Protein AF-X1QUZ5-F1 (afdb_monomer_lite)

Secondary structure (DSSP, 8-state):
--------SEEEE---EEEEEEETTEEEEEEESHHHHHHHHHHHTT--EEEE----

Organism: NCBI:txid412755

Structure (mmCIF, N/CA/C/O backbone):
data_AF-X1QUZ5-F1
#
_entry.id   AF-X1QUZ5-F1
#
loop_
_atom_site.group_PDB
_atom_site.id
_atom_site.type_symbol
_atom_site.label_atom_id
_atom_site.label_alt_id
_atom_site.label_comp_id
_atom_site.label_asym_id
_atom_site.label_entity_id
_atom_site.label_seq_id
_atom_site.pdbx_PDB_ins_code
_atom_site.Cartn_x
_atom_site.Cartn_y
_atom_site.Cartn_z
_atom_site.occupancy
_atom_site.B_iso_or_equiv
_atom_site.auth_seq_id
_atom_site.auth_comp_id
_atom_site.auth_asym_id
_atom_site.auth_atom_id
_atom_site.pdbx_PDB_model_num
ATOM 1 N N . MET A 1 1 ? -7.466 13.369 30.353 1.00 50.22 1 MET A N 1
ATOM 2 C CA . MET A 1 1 ? -6.831 13.015 29.063 1.00 50.22 1 MET A CA 1
ATOM 3 C C . MET A 1 1 ? -7.818 12.172 28.283 1.00 50.22 1 MET A C 1
ATOM 5 O O . MET A 1 1 ? -8.241 11.150 28.801 1.00 50.22 1 MET A O 1
ATOM 9 N N . ALA A 1 2 ? -8.267 12.626 27.113 1.00 55.22 2 ALA A N 1
ATOM 10 C CA . ALA A 1 2 ? -9.178 11.829 26.296 1.00 55.22 2 ALA A CA 1
ATOM 11 C C . ALA A 1 2 ? -8.429 10.605 25.747 1.00 55.22 2 ALA A C 1
ATOM 13 O O . ALA A 1 2 ? -7.372 10.755 25.132 1.00 55.22 2 ALA A O 1
ATOM 14 N N . ASN A 1 3 ? -8.967 9.407 25.983 1.00 63.28 3 ASN A N 1
ATOM 15 C CA . ASN A 1 3 ? -8.487 8.174 25.368 1.00 63.28 3 ASN A CA 1
ATOM 16 C C . ASN A 1 3 ? -8.712 8.269 23.855 1.00 63.28 3 ASN A C 1
ATOM 18 O O . ASN A 1 3 ? -9.820 8.060 23.369 1.00 63.28 3 ASN A O 1
ATOM 22 N N . ASN A 1 4 ? -7.666 8.616 23.108 1.00 73.50 4 ASN A N 1
ATOM 23 C CA . ASN A 1 4 ? -7.734 8.776 21.658 1.00 73.50 4 ASN A CA 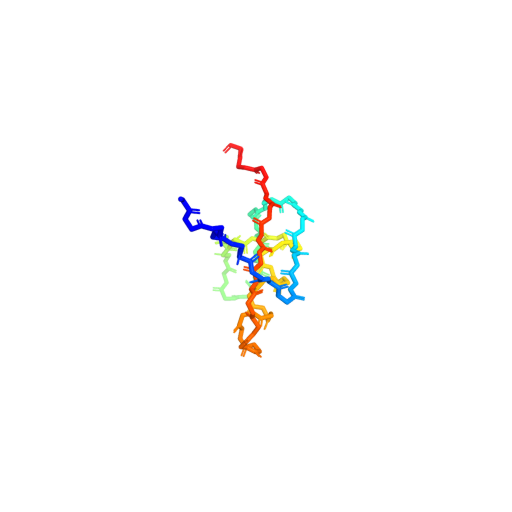1
ATOM 24 C C . ASN A 1 4 ? -7.573 7.413 20.966 1.00 73.50 4 ASN A C 1
ATOM 26 O O . ASN A 1 4 ? -6.610 7.172 20.233 1.00 73.50 4 ASN A O 1
ATOM 30 N N . ILE A 1 5 ? -8.484 6.484 21.272 1.00 80.81 5 ILE A N 1
ATOM 31 C CA . ILE A 1 5 ? -8.482 5.139 20.694 1.00 80.81 5 ILE A CA 1
ATOM 32 C C . ILE A 1 5 ? -8.808 5.275 19.208 1.00 80.81 5 ILE A C 1
ATOM 34 O O . ILE A 1 5 ? -9.932 5.590 18.816 1.00 80.81 5 ILE A O 1
ATOM 38 N N . LYS A 1 6 ? -7.804 5.046 18.361 1.00 81.19 6 LYS A N 1
ATOM 39 C CA . LYS A 1 6 ? -7.995 4.988 16.915 1.00 81.19 6 LYS A CA 1
ATOM 40 C C . LYS A 1 6 ? -8.445 3.580 16.531 1.00 81.19 6 LYS A C 1
ATOM 42 O O . LYS A 1 6 ? -7.650 2.651 16.567 1.00 81.19 6 LYS A O 1
ATOM 47 N N . PHE A 1 7 ? -9.708 3.447 16.134 1.00 91.06 7 PHE A N 1
ATOM 48 C CA . PHE A 1 7 ? -10.212 2.242 15.472 1.00 91.06 7 PHE A CA 1
ATOM 49 C C . PHE A 1 7 ? -9.741 2.194 14.021 1.00 91.06 7 PHE A C 1
ATOM 51 O O . PHE A 1 7 ? -9.729 3.235 13.364 1.00 91.06 7 PHE A O 1
ATOM 58 N N . TYR A 1 8 ? -9.367 1.013 13.545 1.00 95.75 8 TYR A N 1
ATOM 59 C CA . TYR A 1 8 ? -9.023 0.727 12.155 1.00 95.75 8 TYR A CA 1
ATOM 60 C C . TYR A 1 8 ? -9.751 -0.551 11.753 1.00 95.75 8 TYR A C 1
ATOM 62 O O . TYR A 1 8 ? -9.860 -1.466 12.568 1.00 95.75 8 TYR A O 1
ATOM 70 N N . ASP A 1 9 ? -10.223 -0.612 10.514 1.00 97.12 9 ASP A N 1
ATOM 71 C CA . ASP A 1 9 ? -10.938 -1.777 9.986 1.00 97.12 9 ASP A CA 1
ATOM 72 C C . ASP A 1 9 ? -9.960 -2.886 9.576 1.00 97.12 9 ASP A C 1
ATOM 74 O O . ASP A 1 9 ? -10.289 -4.069 9.614 1.00 97.12 9 ASP A O 1
ATOM 78 N N . ILE A 1 10 ? -8.736 -2.506 9.191 1.00 96.19 10 ILE A N 1
ATOM 79 C CA . ILE A 1 10 ? -7.689 -3.436 8.768 1.00 96.19 10 ILE A CA 1
ATOM 80 C C . ILE A 1 10 ? -6.294 -2.854 9.005 1.00 96.19 10 ILE A C 1
ATOM 82 O O . ILE A 1 10 ? -6.072 -1.647 8.869 1.00 96.19 10 ILE A O 1
ATOM 86 N N . ALA A 1 11 ? -5.340 -3.728 9.329 1.00 95.88 11 ALA A N 1
ATOM 87 C CA . ALA A 1 11 ? -3.925 -3.398 9.406 1.00 95.88 11 ALA A CA 1
ATOM 88 C C . ALA A 1 11 ? -3.115 -4.252 8.421 1.00 95.88 11 ALA A C 1
ATOM 90 O O . ALA A 1 11 ? -3.219 -5.478 8.437 1.00 95.88 11 ALA A O 1
ATOM 91 N N . PHE A 1 12 ? -2.276 -3.613 7.603 1.00 96.81 12 PHE A N 1
ATOM 92 C CA . PHE A 1 12 ? -1.290 -4.303 6.773 1.00 96.81 12 PHE A CA 1
ATOM 93 C C . PHE A 1 12 ? 0.108 -4.147 7.362 1.00 96.81 12 PHE A C 1
ATOM 95 O O . PHE A 1 12 ? 0.573 -3.030 7.595 1.00 96.81 12 PHE A O 1
ATOM 102 N N . ILE A 1 13 ? 0.791 -5.272 7.563 1.00 96.44 13 ILE A N 1
ATOM 103 C CA . ILE A 1 13 ? 2.171 -5.320 8.046 1.00 96.44 13 ILE A CA 1
ATOM 104 C C . ILE A 1 13 ? 3.008 -5.988 6.967 1.00 96.44 13 ILE A C 1
ATOM 106 O O . ILE A 1 13 ? 2.689 -7.090 6.522 1.00 96.44 13 ILE A O 1
ATOM 110 N N . GLY A 1 14 ? 4.062 -5.320 6.517 1.00 94.00 14 GLY A N 1
ATOM 111 C CA . GLY 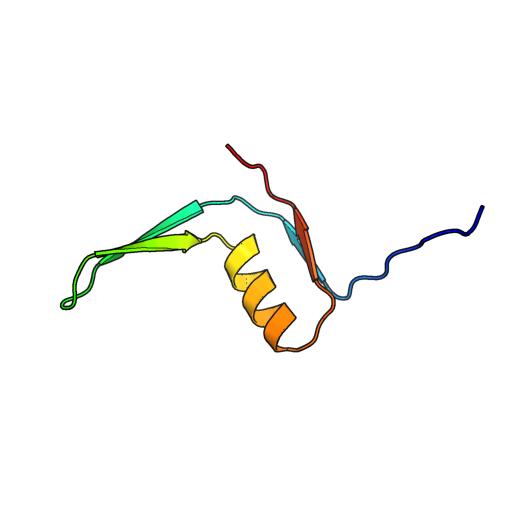A 1 14 ? 4.886 -5.868 5.453 1.00 94.00 14 GLY A CA 1
ATOM 112 C C . GLY A 1 14 ? 6.027 -4.959 5.047 1.00 94.00 14 GLY A C 1
ATOM 113 O O . GLY A 1 14 ? 6.209 -3.871 5.583 1.00 94.00 14 GLY A O 1
ATOM 114 N N . HIS A 1 15 ? 6.809 -5.439 4.089 1.00 94.56 15 HIS A N 1
ATOM 115 C CA . HIS A 1 15 ? 7.988 -4.742 3.601 1.00 94.56 15 HIS A CA 1
ATOM 116 C C . HIS A 1 15 ? 7.596 -3.671 2.589 1.00 94.56 15 HIS A C 1
ATOM 118 O O . HIS A 1 15 ? 6.757 -3.913 1.719 1.00 94.56 15 HIS A O 1
ATOM 124 N N . TYR A 1 16 ? 8.253 -2.516 2.678 1.00 94.44 16 TYR A N 1
ATOM 125 C CA . TYR A 1 16 ? 8.243 -1.533 1.610 1.00 94.44 16 TYR A CA 1
ATOM 126 C C . TYR A 1 16 ? 9.218 -1.949 0.517 1.00 94.44 16 TYR A C 1
ATOM 128 O O . TYR A 1 16 ? 10.403 -2.155 0.781 1.00 94.44 16 TYR A O 1
ATOM 136 N N . THR A 1 17 ? 8.707 -2.089 -0.703 1.00 94.19 17 THR A N 1
ATOM 137 C CA . THR A 1 17 ? 9.506 -2.431 -1.879 1.00 94.19 17 THR A CA 1
ATOM 138 C C . THR A 1 17 ? 9.363 -1.353 -2.944 1.00 94.19 17 THR A C 1
ATOM 140 O O . THR A 1 17 ? 8.412 -0.566 -2.954 1.00 94.19 17 THR A O 1
ATOM 143 N N . LYS A 1 18 ? 10.340 -1.313 -3.848 1.00 95.00 18 LYS A N 1
ATOM 144 C CA . LYS A 1 18 ? 10.243 -0.595 -5.114 1.00 95.00 18 LYS A CA 1
ATOM 145 C C . LYS A 1 18 ? 10.088 -1.635 -6.209 1.00 95.00 18 LYS A C 1
ATOM 147 O O . LYS A 1 18 ? 11.033 -2.362 -6.504 1.00 95.00 18 LYS A O 1
ATOM 152 N N . ASP A 1 19 ? 8.897 -1.701 -6.782 1.00 95.44 19 ASP A N 1
ATOM 153 C CA . ASP A 1 19 ? 8.582 -2.683 -7.808 1.00 95.44 19 ASP A CA 1
ATOM 154 C C . ASP A 1 19 ? 8.914 -2.082 -9.175 1.00 95.44 19 ASP A C 1
ATOM 156 O O . ASP A 1 19 ? 8.493 -0.969 -9.509 1.00 95.44 19 ASP A O 1
ATOM 160 N N . THR A 1 20 ? 9.698 -2.816 -9.963 1.00 97.81 20 THR A N 1
ATOM 161 C CA . THR A 1 20 ? 10.088 -2.422 -11.319 1.00 97.81 20 THR A CA 1
ATOM 162 C C . THR A 1 20 ? 9.151 -3.085 -12.313 1.00 97.81 20 THR A C 1
ATOM 164 O O . THR A 1 20 ? 9.183 -4.298 -12.509 1.00 97.81 20 THR A O 1
ATOM 167 N N . ILE A 1 21 ? 8.320 -2.278 -12.961 1.00 96.69 21 ILE A N 1
ATOM 168 C CA . ILE A 1 21 ? 7.404 -2.715 -14.007 1.00 96.69 21 ILE A CA 1
ATOM 169 C C . ILE A 1 21 ? 8.088 -2.502 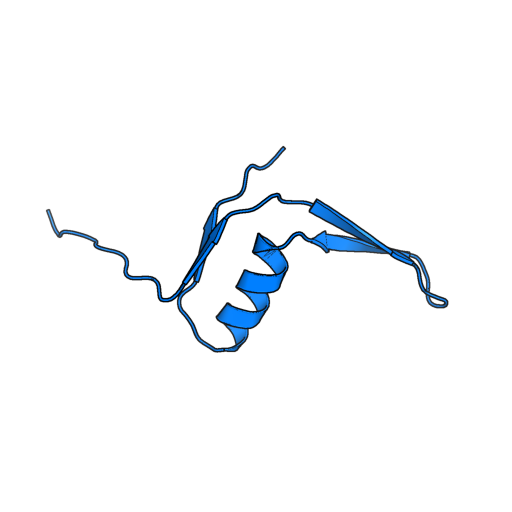-15.353 1.00 96.69 21 ILE A C 1
ATOM 171 O O . ILE A 1 21 ? 8.425 -1.372 -15.710 1.00 96.69 21 ILE A O 1
ATOM 175 N N . VAL A 1 22 ? 8.259 -3.589 -16.101 1.00 98.06 22 VAL A N 1
ATOM 176 C CA . VAL A 1 22 ? 8.782 -3.581 -17.470 1.00 98.06 22 VAL A CA 1
ATOM 177 C C . VAL A 1 22 ? 7.636 -3.908 -18.422 1.00 98.06 22 VAL A C 1
ATOM 179 O O . VAL A 1 22 ? 6.997 -4.951 -18.292 1.00 98.06 22 VAL A O 1
ATOM 182 N N . SER A 1 23 ? 7.367 -3.022 -19.376 1.00 97.50 23 SER A N 1
ATOM 183 C CA . SER A 1 23 ? 6.378 -3.234 -20.435 1.00 97.50 23 SER A CA 1
ATOM 184 C C . SER A 1 23 ? 6.903 -2.741 -21.784 1.00 97.50 23 SER A C 1
ATOM 186 O O . SER A 1 23 ? 7.933 -2.072 -21.870 1.00 97.50 23 SER A O 1
ATOM 188 N N . SER A 1 24 ? 6.169 -3.034 -22.860 1.00 97.94 24 SER A N 1
ATOM 189 C CA . SER A 1 24 ? 6.469 -2.520 -24.205 1.00 97.94 24 SER A CA 1
ATOM 190 C C . SER A 1 24 ? 6.463 -0.988 -24.287 1.00 97.94 24 SER A C 1
ATOM 192 O O . SER A 1 24 ? 7.104 -0.420 -25.163 1.00 97.94 24 SER A O 1
ATOM 194 N N . SER A 1 25 ? 5.770 -0.314 -23.365 1.00 96.56 25 SER A N 1
ATOM 195 C CA . SER A 1 25 ? 5.725 1.147 -23.266 1.00 96.56 25 SER A CA 1
ATOM 196 C C . SER A 1 25 ? 6.855 1.748 -22.418 1.00 96.56 25 SER A C 1
ATOM 198 O O . SER A 1 25 ? 6.888 2.963 -22.246 1.00 96.56 25 SER A O 1
ATOM 200 N N . GLY A 1 26 ? 7.744 0.929 -21.845 1.00 97.75 26 GLY A N 1
ATOM 201 C CA . GLY A 1 26 ? 8.896 1.380 -21.063 1.00 97.75 26 GLY A CA 1
ATOM 202 C C . GLY A 1 26 ? 9.003 0.757 -19.671 1.00 97.75 26 GLY A C 1
ATOM 203 O O . GLY A 1 26 ? 8.327 -0.214 -19.333 1.00 97.75 26 GLY A O 1
ATOM 204 N N . ILE A 1 27 ? 9.889 1.334 -18.857 1.00 98.19 27 ILE A N 1
ATOM 205 C CA . ILE A 1 27 ? 10.200 0.875 -17.499 1.00 98.19 27 ILE A CA 1
ATOM 206 C C . ILE A 1 27 ? 9.699 1.912 -16.494 1.00 98.19 27 ILE A C 1
ATOM 208 O O . ILE A 1 27 ? 9.954 3.107 -16.647 1.00 98.19 27 ILE A O 1
ATOM 212 N N . ARG A 1 28 ? 9.000 1.462 -15.450 1.00 97.75 28 ARG A N 1
ATOM 213 C CA . ARG A 1 28 ? 8.534 2.308 -14.343 1.00 97.75 28 ARG A CA 1
ATOM 214 C C . ARG A 1 28 ? 8.891 1.673 -13.010 1.00 97.75 28 ARG A C 1
ATOM 216 O O . ARG A 1 28 ? 8.670 0.485 -12.818 1.00 97.75 28 ARG A O 1
ATOM 223 N N . ILE A 1 29 ? 9.377 2.487 -12.080 1.00 97.12 29 ILE A N 1
ATOM 224 C CA . ILE A 1 29 ? 9.600 2.087 -10.689 1.00 97.12 29 ILE A CA 1
ATOM 225 C C . ILE A 1 29 ? 8.455 2.663 -9.860 1.00 97.12 29 ILE A C 1
ATOM 227 O O . ILE A 1 29 ? 8.193 3.866 -9.922 1.00 97.12 29 ILE A O 1
ATOM 231 N N . VAL A 1 30 ? 7.759 1.817 -9.109 1.00 95.56 30 VAL A N 1
ATOM 232 C CA . VAL A 1 30 ? 6.601 2.210 -8.296 1.00 95.56 30 VAL A CA 1
ATOM 233 C C . VAL A 1 30 ? 6.757 1.741 -6.857 1.00 95.56 30 VAL A C 1
ATOM 235 O O . VAL A 1 30 ? 7.520 0.824 -6.565 1.00 95.56 30 VAL A O 1
ATOM 238 N N . ASP A 1 31 ? 6.025 2.377 -5.947 1.00 94.50 31 ASP A N 1
ATOM 239 C CA . ASP A 1 31 ? 5.897 1.878 -4.581 1.00 94.50 31 ASP A CA 1
ATOM 240 C C . ASP A 1 31 ? 5.157 0.541 -4.588 1.00 94.50 31 ASP A C 1
ATOM 242 O O . ASP A 1 31 ? 4.068 0.419 -5.161 1.00 94.50 31 ASP A O 1
ATOM 246 N N . GLY A 1 32 ? 5.753 -0.459 -3.953 1.00 94.19 32 GLY A N 1
ATOM 247 C CA . GLY A 1 32 ? 5.277 -1.831 -3.967 1.00 94.19 32 GLY A CA 1
ATOM 248 C C . GLY A 1 32 ? 5.147 -2.444 -2.584 1.00 94.19 32 GLY A C 1
ATOM 249 O O . GLY A 1 32 ? 5.175 -1.762 -1.554 1.00 94.19 32 GLY A O 1
ATOM 250 N N . GLY A 1 33 ? 4.984 -3.760 -2.586 1.00 94.12 33 GLY A N 1
ATOM 251 C CA . GLY A 1 33 ? 4.886 -4.570 -1.383 1.00 94.12 33 GLY A CA 1
ATOM 252 C C . GLY A 1 33 ? 3.445 -4.763 -0.927 1.00 94.12 33 GLY A C 1
ATOM 253 O O . GLY A 1 33 ? 2.554 -3.945 -1.179 1.00 94.12 33 GLY A O 1
ATOM 254 N N . VAL A 1 34 ? 3.216 -5.874 -0.219 1.00 86.19 34 VAL A N 1
ATOM 255 C CA . VAL A 1 34 ? 1.870 -6.285 0.214 1.00 86.19 34 VAL A CA 1
ATOM 256 C C . VAL A 1 34 ? 1.192 -5.213 1.070 1.00 86.19 34 VAL A C 1
ATOM 258 O O . VAL A 1 34 ? -0.019 -5.024 0.969 1.00 86.19 34 VAL A O 1
ATOM 261 N N . PHE A 1 35 ? 1.976 -4.458 1.852 1.00 94.50 35 PHE A N 1
ATOM 262 C CA . PHE A 1 35 ? 1.447 -3.376 2.673 1.00 94.50 35 PHE A CA 1
ATOM 263 C C . PHE A 1 35 ? 0.880 -2.236 1.815 1.00 94.50 35 PHE A C 1
ATOM 265 O O . PHE A 1 35 ? -0.193 -1.735 2.130 1.00 94.50 35 PHE A O 1
ATOM 272 N N . ASN A 1 36 ? 1.549 -1.861 0.718 1.00 95.31 36 ASN A N 1
ATOM 273 C CA . ASN A 1 36 ? 1.136 -0.746 -0.130 1.00 95.31 36 ASN A CA 1
ATOM 274 C C . ASN A 1 36 ? -0.062 -1.134 -0.998 1.00 95.31 36 ASN A C 1
ATOM 276 O O . ASN A 1 36 ? -1.058 -0.415 -1.048 1.00 95.31 36 ASN A O 1
ATOM 280 N N . TYR A 1 37 ? -0.002 -2.293 -1.659 1.00 95.75 37 TYR A N 1
ATOM 281 C CA . TYR A 1 37 ? -1.083 -2.738 -2.542 1.00 95.75 37 TYR A CA 1
ATOM 282 C C . TYR A 1 37 ? -2.356 -3.081 -1.771 1.00 95.75 37 TYR A C 1
ATOM 284 O O . TYR A 1 37 ? -3.437 -2.627 -2.154 1.00 95.75 37 TYR A O 1
ATOM 292 N N . GLY A 1 38 ? -2.226 -3.798 -0.651 1.00 96.00 38 GLY A N 1
ATOM 293 C CA . GLY A 1 38 ? -3.345 -4.091 0.239 1.00 96.00 38 GLY A CA 1
ATOM 294 C C . GLY A 1 38 ? -3.979 -2.817 0.796 1.00 96.00 38 GLY A C 1
ATOM 295 O O . GLY A 1 38 ? -5.193 -2.633 0.685 1.00 96.00 38 GLY A O 1
ATOM 296 N N . ALA A 1 39 ? -3.161 -1.891 1.309 1.00 97.12 39 ALA A N 1
ATOM 297 C CA . ALA A 1 39 ? -3.660 -0.636 1.860 1.00 97.12 39 ALA A CA 1
ATOM 298 C C . ALA A 1 39 ? -4.360 0.231 0.818 1.00 97.12 39 ALA A C 1
ATOM 300 O O . ALA A 1 39 ? -5.391 0.828 1.115 1.00 97.12 39 ALA A O 1
ATOM 301 N N . ASN A 1 40 ? -3.841 0.277 -0.409 1.00 97.12 40 ASN A N 1
ATOM 302 C CA . ASN A 1 40 ? -4.422 1.094 -1.464 1.00 97.12 40 ASN A CA 1
ATOM 303 C C . ASN A 1 40 ? -5.796 0.567 -1.913 1.00 97.12 40 ASN A C 1
ATOM 305 O O . ASN A 1 40 ? -6.736 1.343 -2.080 1.00 97.12 40 ASN A O 1
ATOM 309 N N . VAL A 1 41 ? -5.954 -0.753 -2.062 1.00 97.62 41 VAL A N 1
ATOM 310 C CA . VAL A 1 41 ? -7.268 -1.348 -2.363 1.00 97.62 41 VAL A CA 1
ATOM 311 C C . VAL A 1 41 ? -8.246 -1.124 -1.209 1.00 97.62 41 VAL A C 1
ATOM 313 O O . VAL A 1 41 ? -9.353 -0.647 -1.446 1.00 97.62 41 VAL A O 1
ATOM 316 N N . ALA A 1 42 ? -7.836 -1.392 0.033 1.00 97.81 42 ALA A N 1
ATOM 317 C CA . ALA A 1 42 ? -8.697 -1.211 1.200 1.00 97.81 42 ALA A CA 1
ATOM 318 C C . ALA A 1 42 ? -9.127 0.256 1.394 1.00 97.81 42 ALA A C 1
ATOM 320 O O . ALA A 1 42 ? -10.298 0.527 1.656 1.00 97.81 42 ALA A O 1
ATOM 321 N N . ALA A 1 43 ? -8.222 1.214 1.173 1.00 97.62 43 ALA A N 1
ATOM 322 C CA . ALA A 1 43 ? -8.549 2.638 1.216 1.00 97.62 43 ALA A CA 1
ATOM 323 C C . ALA A 1 43 ? -9.559 3.037 0.124 1.00 97.62 43 ALA A C 1
ATOM 325 O O . ALA A 1 43 ? -10.487 3.795 0.393 1.00 97.62 43 ALA A O 1
ATOM 326 N N . ARG A 1 44 ? -9.439 2.487 -1.095 1.00 98.00 44 ARG A N 1
ATOM 327 C CA . ARG A 1 44 ? -10.416 2.699 -2.187 1.00 98.00 44 ARG A CA 1
ATOM 328 C C . ARG A 1 44 ? -11.779 2.059 -1.917 1.00 98.00 44 ARG A C 1
ATOM 330 O O . ARG A 1 44 ? -12.769 2.497 -2.491 1.00 98.00 44 ARG A O 1
ATOM 337 N N . MET A 1 45 ? -11.836 1.065 -1.035 1.00 98.19 45 MET A N 1
ATOM 338 C CA . MET A 1 45 ? -13.076 0.489 -0.501 1.00 98.19 45 MET A CA 1
ATOM 339 C C . MET A 1 45 ? -13.635 1.281 0.692 1.00 98.19 45 MET A C 1
ATOM 341 O O . MET A 1 45 ? -14.579 0.831 1.335 1.00 98.19 45 MET A O 1
ATOM 345 N N . ASN A 1 46 ? -13.076 2.461 0.982 1.00 97.69 46 ASN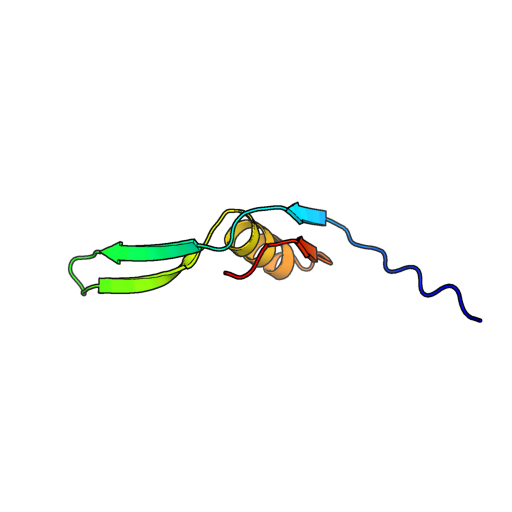 A N 1
ATOM 346 C CA . ASN A 1 46 ? -13.495 3.347 2.065 1.00 97.69 46 ASN A CA 1
ATOM 347 C C . ASN A 1 46 ? -13.320 2.744 3.474 1.00 97.69 46 ASN A C 1
ATOM 349 O O . ASN A 1 46 ? -14.021 3.131 4.408 1.00 97.69 46 ASN A O 1
ATOM 353 N N . LEU A 1 47 ? -12.375 1.809 3.630 1.00 97.94 47 LEU A N 1
ATOM 354 C CA . LEU A 1 47 ? -11.975 1.256 4.923 1.00 97.94 47 LEU A CA 1
ATOM 355 C C . LEU A 1 47 ? -10.912 2.137 5.582 1.00 97.94 47 LEU A C 1
ATOM 357 O O . LEU A 1 47 ? -10.038 2.707 4.921 1.00 97.94 47 LEU A O 1
ATOM 361 N N . LYS A 1 48 ? -10.932 2.202 6.911 1.00 97.00 48 LYS A N 1
ATOM 362 C CA . LYS A 1 48 ? -9.916 2.879 7.711 1.00 97.00 48 LYS A CA 1
ATOM 363 C C . LYS A 1 48 ? -8.718 1.959 7.923 1.00 97.00 48 LYS A C 1
ATOM 365 O O . LYS A 1 48 ? -8.730 1.076 8.777 1.00 97.00 48 LYS A O 1
ATOM 370 N N . VAL A 1 49 ? -7.666 2.196 7.148 1.00 97.06 49 VAL A N 1
ATOM 371 C CA . VAL A 1 49 ? -6.480 1.333 7.087 1.00 97.06 49 VAL A CA 1
ATOM 372 C C . VAL A 1 49 ? -5.363 1.824 8.011 1.00 97.06 49 VAL A C 1
ATOM 374 O O . VAL A 1 49 ? -5.045 3.013 8.033 1.00 97.06 49 VAL A O 1
ATOM 377 N N . ALA A 1 50 ? -4.722 0.900 8.726 1.00 96.00 50 ALA A N 1
ATOM 378 C CA . ALA A 1 50 ? -3.407 1.096 9.333 1.00 96.00 50 ALA A CA 1
ATOM 379 C C . ALA A 1 50 ? -2.329 0.351 8.531 1.00 96.00 50 ALA A C 1
ATOM 381 O O . ALA A 1 50 ? -2.544 -0.767 8.065 1.00 96.00 50 ALA A O 1
ATOM 382 N N . THR A 1 51 ? -1.144 0.939 8.397 1.00 94.62 51 THR A N 1
ATOM 383 C CA . THR A 1 51 ? -0.004 0.291 7.735 1.00 94.62 51 THR A CA 1
ATOM 384 C C . THR A 1 51 ? 1.234 0.351 8.605 1.00 94.62 51 THR A C 1
ATOM 386 O O . THR A 1 51 ? 1.566 1.415 9.127 1.00 94.62 51 THR A O 1
ATOM 389 N N . VAL A 1 52 ? 1.950 -0.765 8.704 1.00 95.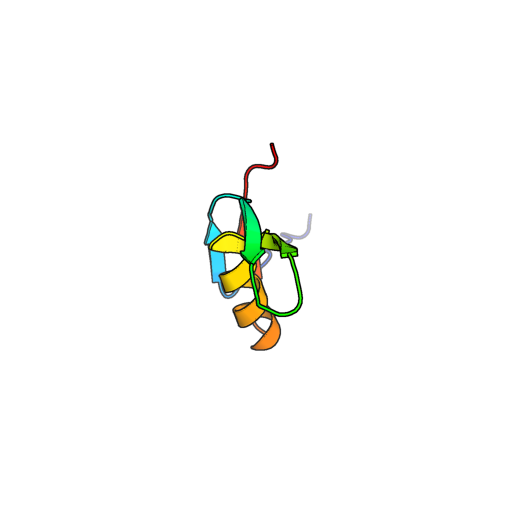19 52 VAL A N 1
ATOM 390 C CA . VAL A 1 52 ? 3.236 -0.852 9.397 1.00 95.19 52 VAL A CA 1
ATOM 391 C C . VAL A 1 52 ? 4.267 -1.413 8.432 1.00 95.19 52 VAL A C 1
ATOM 393 O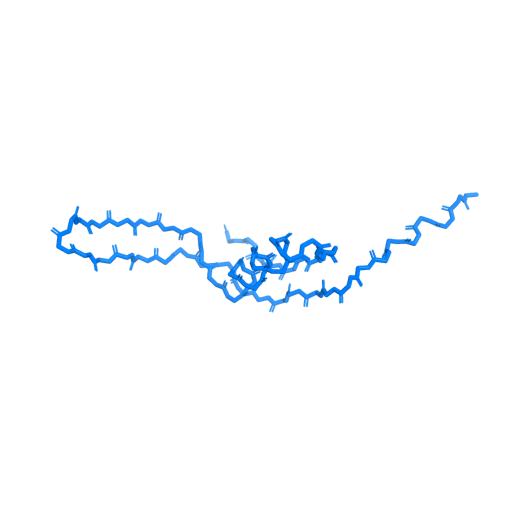 O . VAL A 1 52 ? 4.139 -2.533 7.940 1.00 95.19 52 VAL A O 1
ATOM 396 N N . THR A 1 53 ? 5.294 -0.617 8.164 1.00 95.19 53 THR A N 1
ATOM 397 C CA . THR A 1 53 ? 6.422 -1.005 7.323 1.00 95.19 53 THR A CA 1
ATOM 398 C C . THR A 1 53 ? 7.709 -0.421 7.884 1.00 95.19 53 THR A C 1
ATOM 400 O O . THR A 1 53 ? 7.696 0.625 8.537 1.00 95.19 53 THR A O 1
ATOM 403 N N . ARG A 1 54 ? 8.828 -1.099 7.630 1.00 92.75 54 ARG A N 1
ATOM 404 C CA . ARG A 1 54 ? 10.156 -0.541 7.876 1.00 92.75 54 ARG A CA 1
ATOM 405 C C . ARG A 1 54 ? 10.595 0.208 6.624 1.00 92.75 54 ARG A C 1
ATOM 407 O O . ARG A 1 54 ? 10.731 -0.396 5.564 1.00 92.75 54 ARG A O 1
ATOM 414 N N . LEU A 1 55 ? 10.853 1.502 6.776 1.00 85.94 55 LEU A N 1
ATOM 415 C CA . LEU A 1 55 ? 11.585 2.272 5.776 1.00 85.94 55 LEU A CA 1
ATOM 416 C C . LEU A 1 55 ? 13.076 1.915 5.887 1.00 85.94 55 LEU A C 1
ATOM 418 O O . LEU A 1 55 ? 13.576 1.702 6.996 1.00 85.94 55 LEU A O 1
ATOM 422 N N . ALA A 1 56 ? 13.743 1.770 4.745 1.00 69.25 56 ALA A N 1
ATOM 423 C CA . ALA A 1 56 ? 15.181 1.532 4.656 1.00 69.25 56 ALA A CA 1
ATOM 424 C C . ALA A 1 56 ? 15.909 2.845 4.374 1.00 69.25 56 ALA A C 1
ATOM 426 O O . ALA A 1 56 ? 15.349 3.655 3.599 1.00 69.25 56 ALA A O 1
#

Radius of gyration: 14.94 Å; chains: 1; bounding box: 29×19×53 Å

Sequence (56 aa):
MANNIKFYDIAFIGHYTKDTIVSSSGIRIVDGGVFNYGANVAARMNLKVATVTRLA

InterPro domains:
  IPR029056 Ribokinase-like [G3DSA:3.40.1190.20] (10-56)

Foldseek 3Di:
DDPPDDDFPEEEEWEWDFDWDQDPVGIDTDTDIPQVVVQVVCVVVVTRYHYHYDDD

pLDDT: mean 92.23, std 10.37, range [50.22, 98.19]